Protein AF-R7TSI5-F1 (afdb_monomer_lite)

pLDDT: mean 84.42, std 6.16, range [65.94, 91.94]

Radius of gyration: 11.51 Å; chains: 1; bounding box: 24×22×33 Å

Secondary structure (DSSP, 8-state):
---EEEEE-TTT--EEEEETTT--EESSPPTT--EE---TT---EEEETTTTEEEE-

Foldseek 3Di:
DAQKEWDQDVPVRQIKIAGPVPRDIDSDDDPPGDYHYDDPPDWDWDADPVVRDTDID

Sequence (57 aa):
RWEWVEIIEPKTREHMYANLTTGECVWEPPPGVKIKQADNNQWWELFDQNTSRFYYY

Structure (mmCIF, N/CA/C/O backbone):
data_AF-R7TSI5-F1
#
_entry.id   AF-R7TSI5-F1
#
loop_
_atom_site.group_PDB
_atom_site.id
_atom_site.type_symbol
_atom_site.label_atom_id
_atom_site.label_alt_id
_atom_site.label_comp_id
_atom_site.label_asym_id
_atom_site.label_entity_id
_atom_site.label_seq_id
_atom_site.pdbx_PDB_ins_code
_atom_site.Cartn_x
_atom_si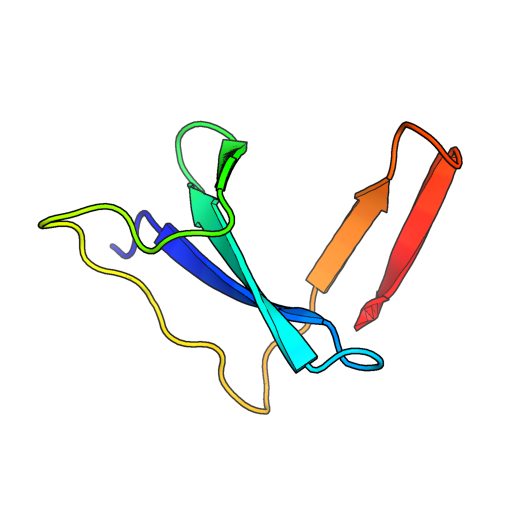te.Cartn_y
_atom_site.Cartn_z
_atom_site.occupancy
_atom_site.B_iso_or_equiv
_atom_site.auth_seq_id
_atom_site.auth_comp_id
_atom_site.auth_asym_id
_atom_site.auth_atom_id
_atom_site.pdbx_PDB_model_num
ATOM 1 N N . ARG A 1 1 ? -9.876 -12.371 11.899 1.00 65.94 1 ARG A N 1
ATOM 2 C CA . ARG A 1 1 ? -9.835 -12.033 10.458 1.00 65.94 1 ARG A CA 1
ATOM 3 C C . ARG A 1 1 ? -8.865 -10.865 10.311 1.00 65.94 1 ARG A C 1
ATOM 5 O O . ARG A 1 1 ? -8.905 -10.007 11.181 1.00 65.94 1 ARG A O 1
ATOM 12 N N . TRP A 1 2 ? -7.948 -10.891 9.344 1.00 74.69 2 TRP A N 1
ATOM 13 C CA . TRP A 1 2 ? -7.053 -9.759 9.069 1.00 74.69 2 TRP A CA 1
ATOM 14 C C . TRP A 1 2 ? -7.789 -8.806 8.132 1.00 74.69 2 TRP A C 1
ATOM 16 O O . TRP A 1 2 ? -8.298 -9.257 7.109 1.00 74.69 2 TRP A O 1
ATOM 26 N N . GLU A 1 3 ? -7.921 -7.545 8.524 1.00 88.75 3 GLU A N 1
ATOM 27 C CA . GLU A 1 3 ? -8.599 -6.524 7.712 1.00 88.75 3 GLU A CA 1
ATOM 28 C C . GLU A 1 3 ? -7.611 -5.820 6.793 1.00 88.75 3 GLU A C 1
ATOM 30 O O . GLU A 1 3 ? -7.968 -5.448 5.684 1.00 88.75 3 GLU A O 1
ATOM 35 N N . TRP A 1 4 ? -6.356 -5.723 7.227 1.00 91.94 4 TRP A N 1
ATOM 36 C CA . TRP A 1 4 ? -5.272 -5.129 6.469 1.00 91.94 4 TRP A CA 1
ATOM 37 C C . TRP A 1 4 ? -4.235 -6.176 6.093 1.00 91.94 4 TRP A C 1
ATOM 39 O O . TRP A 1 4 ? -3.932 -7.084 6.875 1.00 91.94 4 TRP A O 1
ATOM 49 N N . VAL A 1 5 ? -3.675 -6.025 4.903 1.00 91.19 5 VAL A N 1
ATOM 50 C CA . VAL A 1 5 ? -2.564 -6.822 4.387 1.00 91.19 5 VAL A CA 1
ATOM 51 C C . VAL A 1 5 ? -1.441 -5.890 3.973 1.00 91.19 5 VAL A C 1
ATOM 53 O O . VAL A 1 5 ? -1.694 -4.813 3.443 1.00 91.19 5 VAL A O 1
ATOM 56 N N . GLU A 1 6 ? -0.212 -6.303 4.229 1.00 91.81 6 GLU A N 1
ATOM 57 C CA . GLU A 1 6 ? 0.976 -5.665 3.685 1.00 91.81 6 GLU A CA 1
ATOM 58 C C . GLU A 1 6 ? 1.318 -6.286 2.325 1.00 91.81 6 GLU A C 1
ATOM 60 O O . GLU A 1 6 ? 1.205 -7.497 2.119 1.00 91.81 6 GLU A O 1
ATOM 65 N N . ILE A 1 7 ? 1.728 -5.434 1.396 1.00 88.44 7 ILE A N 1
ATOM 66 C CA . ILE A 1 7 ? 2.136 -5.745 0.034 1.00 88.44 7 ILE A CA 1
ATOM 67 C C . ILE A 1 7 ? 3.504 -5.098 -0.156 1.00 88.44 7 ILE A C 1
ATOM 69 O O . ILE A 1 7 ? 3.658 -3.901 0.076 1.00 88.44 7 ILE A O 1
ATOM 73 N N . ILE A 1 8 ? 4.494 -5.885 -0.573 1.00 86.88 8 ILE A N 1
ATOM 74 C CA . ILE A 1 8 ? 5.841 -5.386 -0.859 1.00 86.88 8 ILE A CA 1
ATOM 75 C C . ILE A 1 8 ? 6.032 -5.377 -2.371 1.00 86.88 8 ILE A C 1
ATOM 77 O O . ILE A 1 8 ? 5.960 -6.422 -3.019 1.00 86.88 8 ILE A O 1
ATOM 81 N N . GLU A 1 9 ? 6.275 -4.198 -2.933 1.00 81.31 9 GLU A N 1
ATOM 82 C CA . GLU A 1 9 ? 6.544 -4.034 -4.358 1.00 81.31 9 GLU A CA 1
ATOM 83 C C . GLU A 1 9 ? 7.926 -4.623 -4.684 1.00 81.31 9 GLU A C 1
ATOM 85 O O . GLU A 1 9 ? 8.918 -4.244 -4.069 1.00 81.31 9 GLU A O 1
ATOM 90 N N . PRO A 1 10 ? 8.056 -5.575 -5.615 1.00 74.44 10 PRO A N 1
ATOM 91 C CA . PRO A 1 10 ? 9.280 -6.366 -5.734 1.00 74.44 10 PRO A CA 1
ATOM 92 C C . PRO A 1 10 ? 10.494 -5.620 -6.295 1.00 74.44 10 PRO A C 1
ATOM 94 O O . PRO A 1 10 ? 11.625 -6.032 -6.036 1.00 74.44 10 PRO A O 1
ATOM 97 N N . LYS A 1 11 ? 10.298 -4.556 -7.084 1.00 78.81 11 LYS A N 1
ATOM 98 C CA . LYS A 1 11 ? 11.400 -3.800 -7.698 1.00 78.81 11 LYS A CA 1
ATOM 99 C C . LYS A 1 11 ? 11.945 -2.762 -6.733 1.00 78.81 11 LYS A C 1
ATOM 101 O O . LYS A 1 11 ? 13.159 -2.663 -6.573 1.00 78.81 11 LYS A O 1
ATOM 106 N N . THR A 1 12 ? 11.064 -1.989 -6.110 1.00 83.69 12 THR A N 1
ATOM 107 C CA . THR A 1 12 ? 11.456 -0.915 -5.184 1.00 83.69 12 THR A CA 1
ATOM 108 C C . THR A 1 12 ? 11.589 -1.398 -3.742 1.00 83.69 12 THR A C 1
ATOM 110 O O . THR A 1 12 ? 12.306 -0.782 -2.954 1.00 83.69 12 THR A O 1
ATOM 113 N N . ARG A 1 13 ? 10.963 -2.534 -3.405 1.00 83.94 13 ARG A N 1
ATOM 114 C CA . ARG A 1 13 ? 10.725 -3.004 -2.030 1.00 83.94 13 ARG A CA 1
ATOM 115 C C . ARG A 1 13 ? 9.922 -2.003 -1.204 1.00 83.94 13 ARG A C 1
ATOM 117 O O . ARG A 1 13 ? 10.072 -1.957 0.013 1.00 83.94 13 ARG A O 1
ATOM 124 N N . GLU A 1 14 ? 9.089 -1.197 -1.858 1.00 88.75 14 GLU A N 1
ATOM 125 C CA . GLU A 1 14 ? 8.162 -0.307 -1.171 1.00 88.75 14 GLU A CA 1
ATOM 126 C C . GLU A 1 14 ? 7.048 -1.106 -0.500 1.00 88.75 14 GLU A C 1
ATOM 128 O O . GLU A 1 14 ? 6.531 -2.079 -1.049 1.00 88.75 14 GLU A O 1
ATOM 133 N N . HIS A 1 15 ? 6.692 -0.684 0.709 1.00 89.44 15 HIS A N 1
ATOM 134 C CA . HIS A 1 15 ? 5.651 -1.307 1.512 1.00 89.44 15 HIS A CA 1
ATOM 135 C C . HIS A 1 15 ? 4.343 -0.542 1.318 1.00 89.44 15 HIS A C 1
ATOM 137 O O . HIS A 1 15 ? 4.291 0.672 1.505 1.00 89.44 15 HIS A O 1
ATOM 143 N N . MET A 1 16 ? 3.283 -1.263 0.981 1.00 90.69 16 MET A N 1
ATOM 144 C CA . MET A 1 16 ? 1.928 -0.745 0.854 1.00 90.69 16 MET A CA 1
ATOM 145 C C . MET A 1 16 ? 0.987 -1.589 1.709 1.00 90.69 16 MET A C 1
ATOM 147 O O . MET A 1 16 ? 1.140 -2.802 1.814 1.00 90.69 16 MET A O 1
ATOM 151 N N . TYR A 1 17 ? -0.018 -0.961 2.299 1.00 91.50 17 TYR A N 1
ATOM 152 C CA . TYR A 1 17 ? -1.024 -1.617 3.118 1.00 91.50 17 TYR A CA 1
ATOM 153 C C . TYR A 1 17 ? -2.384 -1.470 2.458 1.00 91.50 17 TYR A C 1
ATOM 155 O O . TYR A 1 17 ? -2.814 -0.358 2.157 1.00 91.50 17 TYR A O 1
ATOM 163 N N . ALA A 1 18 ? -3.064 -2.591 2.248 1.00 90.62 18 ALA A N 1
ATOM 164 C CA . ALA A 1 18 ? -4.385 -2.625 1.6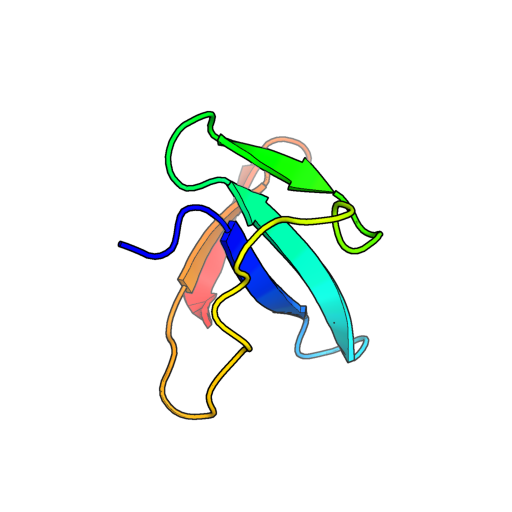41 1.00 90.62 18 ALA A CA 1
ATOM 165 C C . ALA A 1 18 ? -5.425 -3.154 2.630 1.00 90.62 18 ALA A C 1
ATOM 167 O O . ALA A 1 18 ? -5.209 -4.167 3.299 1.00 90.62 18 ALA A O 1
ATOM 168 N N . ASN A 1 19 ? -6.565 -2.477 2.708 1.00 91.19 19 ASN A N 1
ATOM 169 C CA . ASN A 1 19 ? -7.715 -2.904 3.486 1.00 91.19 19 ASN A CA 1
ATOM 170 C C . ASN A 1 19 ? -8.603 -3.813 2.631 1.00 91.19 19 ASN A C 1
ATOM 172 O O . ASN A 1 19 ? -9.181 -3.385 1.635 1.00 91.19 19 ASN A O 1
ATOM 176 N N . LEU A 1 20 ? -8.755 -5.069 3.041 1.00 86.50 20 LEU A N 1
ATOM 177 C CA . LEU A 1 20 ? -9.564 -6.069 2.341 1.00 86.50 20 LEU A CA 1
ATOM 178 C C . LEU A 1 20 ? -11.077 -5.833 2.473 1.00 86.50 20 LEU A C 1
ATOM 180 O O . LEU A 1 20 ? -11.855 -6.436 1.737 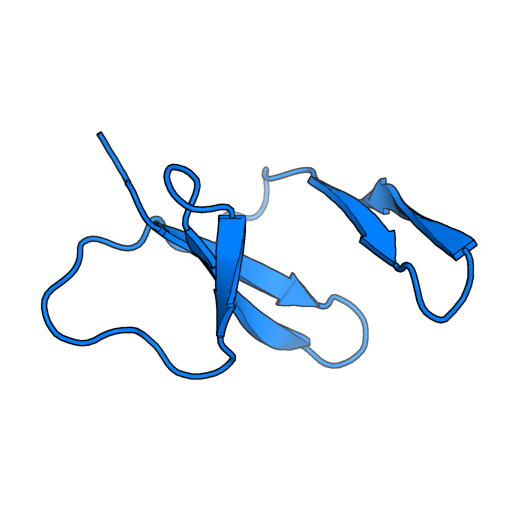1.00 86.50 20 LEU A O 1
ATOM 184 N N . THR A 1 21 ? -11.502 -5.007 3.431 1.00 87.50 21 THR A N 1
ATOM 185 C CA . THR A 1 21 ? -12.911 -4.683 3.683 1.00 87.50 21 THR A CA 1
ATOM 186 C C . THR A 1 21 ? -13.350 -3.446 2.903 1.00 87.50 21 THR A C 1
ATOM 188 O O . THR A 1 21 ? -14.442 -3.446 2.341 1.00 87.50 21 THR A O 1
ATOM 191 N N . THR A 1 22 ? -12.524 -2.395 2.873 1.00 88.81 22 THR A N 1
ATOM 192 C CA . THR A 1 22 ? -12.867 -1.104 2.241 1.00 88.81 22 THR A CA 1
ATOM 193 C C . THR A 1 22 ? -12.257 -0.923 0.853 1.00 88.81 22 THR A C 1
ATOM 195 O O . THR A 1 22 ? -12.769 -0.127 0.071 1.00 88.81 22 THR A O 1
ATOM 198 N N . GLY A 1 23 ? -11.184 -1.651 0.531 1.00 85.69 23 GLY A N 1
ATOM 199 C CA . GLY A 1 23 ? -10.393 -1.436 -0.682 1.00 85.69 23 GLY A CA 1
ATOM 200 C C . GLY A 1 23 ? -9.431 -0.246 -0.594 1.00 85.69 23 GLY A C 1
ATOM 201 O O . GLY A 1 23 ? -8.820 0.108 -1.598 1.00 85.69 23 GLY A O 1
ATOM 202 N N . GLU A 1 24 ? -9.286 0.382 0.576 1.00 89.19 24 GLU A N 1
ATOM 203 C CA . GLU A 1 24 ? -8.335 1.479 0.781 1.00 89.19 24 GLU A CA 1
ATOM 204 C C . GLU A 1 24 ? -6.888 0.983 0.704 1.00 89.19 24 GLU A C 1
ATOM 206 O O . GLU A 1 24 ? -6.558 -0.078 1.237 1.00 89.19 24 GLU A O 1
ATOM 211 N N . CYS A 1 25 ? -6.015 1.778 0.087 1.00 89.12 25 CYS A N 1
ATOM 212 C CA . CYS A 1 25 ? -4.577 1.546 0.053 1.00 89.12 25 CYS A CA 1
ATOM 213 C C . CYS A 1 25 ? -3.826 2.746 0.634 1.00 89.12 25 CYS A C 1
ATOM 215 O O . CYS A 1 25 ? -4.132 3.902 0.340 1.00 89.12 25 CYS A O 1
ATOM 217 N N . VAL A 1 26 ? -2.844 2.465 1.483 1.00 90.81 26 VAL A N 1
ATOM 218 C CA . VAL A 1 26 ? -1.992 3.472 2.120 1.00 90.81 26 VAL A CA 1
ATOM 219 C C . VAL A 1 26 ? -0.548 2.991 2.131 1.00 90.81 26 VAL A C 1
ATOM 221 O O . VAL A 1 26 ? -0.280 1.793 2.140 1.00 90.81 26 VAL A O 1
ATOM 224 N N . TRP A 1 27 ? 0.393 3.926 2.143 1.00 90.25 27 TRP A N 1
ATOM 225 C CA . TRP A 1 27 ? 1.827 3.618 2.205 1.00 90.25 27 TRP A CA 1
ATOM 226 C C . TRP A 1 27 ? 2.347 3.534 3.646 1.00 90.25 27 TRP A C 1
ATOM 228 O O . TRP A 1 27 ? 3.352 2.886 3.919 1.00 90.25 27 TRP A O 1
ATOM 238 N N . GLU A 1 28 ? 1.639 4.153 4.591 1.00 91.31 28 GLU A N 1
ATOM 239 C CA . GLU A 1 28 ? 1.975 4.130 6.014 1.00 91.31 28 GLU A CA 1
ATOM 240 C C . GLU A 1 28 ? 1.099 3.117 6.763 1.00 91.31 28 GLU A C 1
ATOM 242 O O . GLU A 1 28 ? -0.093 3.010 6.468 1.00 91.31 28 GLU A O 1
ATOM 247 N N . PRO A 1 29 ? 1.642 2.382 7.749 1.00 88.06 29 PRO A N 1
ATOM 248 C CA . PRO A 1 29 ? 0.874 1.395 8.490 1.00 88.06 29 PRO A CA 1
ATOM 249 C C . PRO A 1 29 ? -0.233 2.075 9.317 1.00 88.06 29 PRO A C 1
ATOM 251 O O . PRO A 1 29 ? 0.069 2.918 10.169 1.00 88.06 29 PRO A O 1
ATOM 254 N N . PRO A 1 30 ? -1.510 1.702 9.127 1.00 88.19 30 PRO A N 1
ATOM 255 C CA . PRO A 1 30 ? -2.602 2.274 9.902 1.00 88.19 30 PRO A CA 1
ATOM 256 C C . P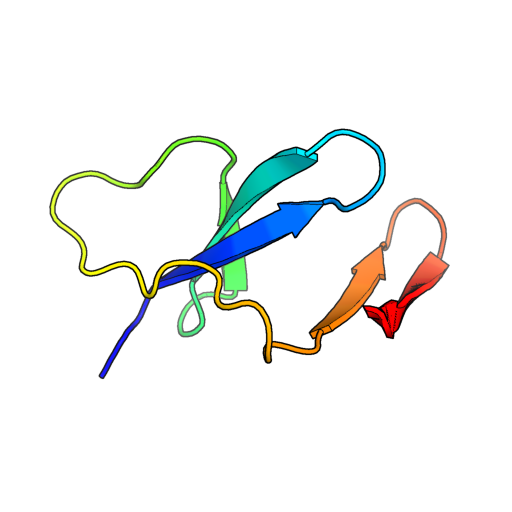RO A 1 30 ? -2.447 1.979 11.407 1.00 88.19 30 PRO A C 1
ATOM 258 O O . PRO A 1 30 ? -2.118 0.852 11.797 1.00 88.19 30 PRO A O 1
ATOM 261 N N . PRO A 1 31 ? -2.684 2.967 12.289 1.00 88.00 31 PRO A N 1
ATOM 262 C CA . PRO A 1 31 ? -2.468 2.799 13.719 1.00 88.00 31 PRO A CA 1
ATOM 263 C C . PRO A 1 31 ? -3.527 1.881 14.340 1.00 88.00 31 PRO A C 1
ATOM 265 O O . PRO A 1 31 ? -4.724 2.030 14.109 1.00 88.00 31 PRO A O 1
ATOM 268 N N . GLY A 1 32 ? -3.087 0.948 15.186 1.00 88.38 32 GLY A N 1
ATOM 269 C CA . GLY A 1 32 ? -3.980 0.144 16.028 1.00 88.38 32 GLY A CA 1
ATOM 270 C C . GLY A 1 32 ? -4.749 -0.972 15.314 1.00 88.38 32 GLY A C 1
ATOM 271 O O . GLY A 1 32 ? -5.591 -1.610 15.947 1.00 88.38 32 GLY A O 1
ATOM 272 N N . VAL A 1 33 ? -4.460 -1.252 14.039 1.00 88.94 33 VAL A N 1
ATOM 273 C CA . VAL A 1 33 ? -5.097 -2.352 13.298 1.00 88.94 33 VAL A CA 1
ATOM 274 C C . VAL A 1 33 ? -4.173 -3.556 13.148 1.00 88.94 33 VAL A C 1
ATOM 276 O O . VAL A 1 33 ? -2.947 -3.453 13.151 1.00 88.94 33 VAL A O 1
ATOM 279 N N . LYS A 1 34 ? -4.773 -4.742 13.016 1.00 88.12 34 LYS A N 1
ATOM 280 C CA . LYS A 1 34 ? -4.033 -5.979 12.756 1.00 88.12 34 LYS A CA 1
ATOM 281 C C . LYS A 1 34 ? -3.741 -6.099 11.264 1.00 88.12 34 LYS A C 1
ATOM 283 O O . LYS A 1 34 ? -4.658 -6.325 10.474 1.00 88.12 34 LYS A O 1
ATOM 288 N N . ILE A 1 35 ? -2.463 -6.009 10.919 1.00 89.88 35 ILE A N 1
ATOM 289 C CA . ILE A 1 35 ? -1.954 -6.148 9.555 1.00 89.88 35 ILE A CA 1
ATOM 290 C C . ILE A 1 35 ? -1.379 -7.554 9.386 1.00 89.88 35 ILE A C 1
ATOM 292 O O . ILE A 1 35 ? -0.542 -7.985 10.183 1.00 89.88 35 ILE A O 1
ATOM 296 N N . LYS A 1 36 ? -1.816 -8.272 8.349 1.00 89.25 36 LYS A N 1
ATOM 297 C CA . LYS A 1 36 ? -1.124 -9.482 7.904 1.00 89.25 36 LYS A CA 1
ATOM 298 C C . LYS A 1 36 ? 0.129 -9.044 7.142 1.00 89.25 36 LYS A C 1
ATOM 300 O O . LYS A 1 36 ? 0.005 -8.497 6.052 1.00 89.25 36 LYS A O 1
ATOM 305 N N . GLN A 1 37 ? 1.295 -9.279 7.736 1.00 87.06 37 GLN A N 1
ATOM 306 C CA . GLN A 1 37 ? 2.599 -9.027 7.114 1.00 87.06 37 GLN A CA 1
ATOM 307 C C . GLN A 1 37 ? 2.741 -9.803 5.801 1.00 87.06 37 GLN A C 1
ATOM 309 O O . GLN A 1 37 ? 2.170 -10.894 5.670 1.00 87.06 37 GLN A O 1
ATOM 314 N N . ALA A 1 38 ? 3.506 -9.242 4.866 1.00 83.75 38 ALA A N 1
ATOM 315 C CA . ALA A 1 38 ? 3.805 -9.911 3.610 1.00 83.75 38 ALA A CA 1
ATOM 316 C C . ALA A 1 38 ? 4.608 -11.193 3.883 1.00 83.75 38 ALA A C 1
ATOM 318 O O . ALA A 1 38 ? 5.589 -11.183 4.630 1.00 83.75 38 ALA A O 1
ATOM 319 N N . ASP A 1 39 ? 4.183 -12.310 3.293 1.00 81.19 39 ASP A N 1
ATOM 320 C CA 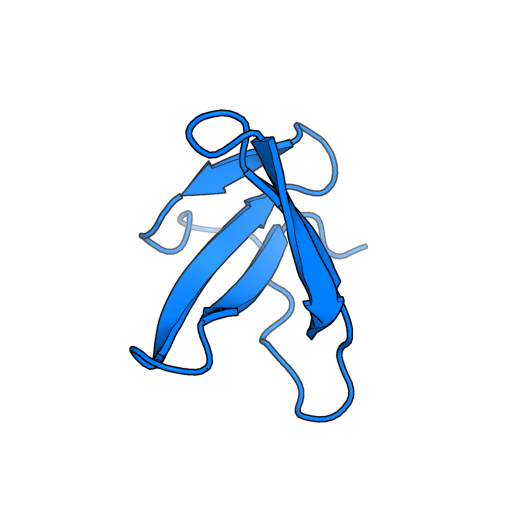. ASP A 1 39 ? 4.894 -13.585 3.367 1.00 81.19 39 ASP A CA 1
ATOM 321 C C . ASP A 1 39 ? 5.484 -13.964 1.997 1.00 81.19 39 ASP A C 1
ATOM 323 O O . ASP A 1 39 ? 4.987 -13.554 0.949 1.00 81.19 39 ASP A O 1
ATOM 327 N N . ASN A 1 40 ? 6.566 -14.752 1.984 1.00 72.25 40 ASN A N 1
ATOM 328 C CA . ASN A 1 40 ? 7.242 -15.159 0.739 1.00 72.25 40 ASN A CA 1
ATOM 329 C C . ASN A 1 40 ? 6.383 -16.055 -0.172 1.00 72.25 40 ASN A C 1
ATOM 331 O O . ASN A 1 40 ? 6.836 -16.443 -1.246 1.00 72.25 40 ASN A O 1
ATOM 335 N N . ASN A 1 41 ? 5.183 -16.437 0.261 1.00 75.62 41 ASN A N 1
ATOM 336 C CA . ASN A 1 41 ? 4.304 -17.363 -0.436 1.00 75.62 41 ASN A CA 1
ATOM 337 C C . ASN A 1 41 ? 3.009 -16.687 -0.910 1.00 75.62 41 ASN A C 1
ATOM 339 O O . ASN A 1 41 ? 2.039 -17.373 -1.253 1.00 75.62 41 ASN A O 1
ATOM 343 N N . GLN A 1 42 ? 2.997 -15.355 -0.911 1.00 73.44 42 GLN A N 1
ATOM 344 C CA . GLN A 1 42 ? 1.838 -14.536 -1.197 1.00 73.44 42 GLN A CA 1
ATOM 345 C C . GLN A 1 42 ? 1.866 -14.079 -2.650 1.00 73.44 42 GLN A C 1
ATOM 347 O O . GLN A 1 42 ? 2.820 -13.430 -3.073 1.00 73.44 42 GLN A O 1
ATOM 352 N N . TRP A 1 43 ? 0.804 -14.411 -3.383 1.00 77.00 43 TRP A N 1
ATOM 353 C CA . TRP A 1 43 ? 0.603 -13.939 -4.744 1.00 77.00 43 TRP A CA 1
ATOM 354 C C . TRP A 1 43 ? -0.523 -12.903 -4.795 1.00 77.00 43 TRP A C 1
ATOM 356 O O . TRP A 1 43 ? -1.493 -12.985 -4.034 1.00 77.00 43 TRP A O 1
ATOM 366 N N . TRP A 1 44 ? -0.390 -11.934 -5.690 1.00 78.88 44 TRP A N 1
ATOM 367 C CA . TRP A 1 44 ? -1.306 -10.823 -5.884 1.00 78.88 44 TRP A CA 1
ATOM 368 C C . TRP A 1 44 ? -1.598 -10.616 -7.368 1.00 78.88 44 TRP A C 1
ATOM 370 O O . TRP A 1 44 ? -0.694 -10.590 -8.198 1.00 78.88 44 TRP A O 1
ATOM 380 N N . GLU A 1 45 ? -2.874 -10.398 -7.681 1.00 85.06 45 GLU A N 1
ATOM 381 C CA . GLU A 1 45 ? -3.308 -9.765 -8.926 1.00 85.06 45 GLU A CA 1
ATOM 382 C C . GLU A 1 45 ? -3.770 -8.348 -8.574 1.00 85.06 45 GLU A C 1
ATOM 384 O O . GLU A 1 45 ? -4.759 -8.165 -7.863 1.00 85.06 45 GLU A O 1
ATOM 389 N N . LEU A 1 46 ? -3.030 -7.340 -9.029 1.00 81.94 46 LEU A N 1
ATOM 390 C CA . LEU A 1 46 ? -3.360 -5.931 -8.822 1.00 81.94 46 LEU A CA 1
ATOM 391 C C . LEU A 1 46 ? -3.689 -5.291 -10.167 1.00 81.94 46 LEU A C 1
ATOM 393 O O . LEU A 1 46 ? -3.049 -5.591 -11.172 1.00 81.94 46 LEU A O 1
ATOM 397 N N . PHE A 1 47 ? -4.654 -4.375 -10.188 1.00 78.94 47 PHE A N 1
ATOM 398 C CA . PHE A 1 47 ? -4.980 -3.591 -11.376 1.00 78.94 47 PHE A CA 1
ATOM 399 C C . PHE A 1 47 ? -4.632 -2.123 -11.148 1.00 78.94 47 PHE A C 1
ATOM 401 O O . PHE A 1 47 ? -5.210 -1.463 -10.286 1.00 78.94 47 PHE A O 1
ATOM 408 N N . ASP A 1 48 ? -3.699 -1.607 -11.941 1.00 80.88 48 ASP A N 1
ATOM 409 C CA . ASP A 1 48 ? -3.369 -0.187 -11.950 1.00 80.88 48 ASP A CA 1
ATOM 410 C C . ASP A 1 48 ? -4.238 0.539 -12.974 1.00 80.88 48 ASP A C 1
ATOM 412 O O . ASP A 1 48 ? -4.086 0.357 -14.186 1.00 80.88 48 ASP A O 1
ATOM 416 N N . GLN A 1 49 ? -5.125 1.403 -12.486 1.00 80.38 49 GLN A N 1
ATOM 417 C CA . GLN A 1 49 ? -5.998 2.213 -13.331 1.00 80.38 49 GLN A CA 1
ATOM 418 C C . GLN A 1 49 ? -5.224 3.246 -14.160 1.00 80.38 49 GLN A C 1
ATOM 420 O O . GLN A 1 49 ? -5.627 3.536 -15.285 1.00 80.38 49 GLN A O 1
ATOM 425 N N . ASN A 1 50 ? -4.100 3.768 -13.651 1.00 81.38 50 ASN A N 1
ATOM 426 C CA . ASN A 1 50 ? -3.337 4.811 -14.341 1.00 81.38 50 ASN A CA 1
ATOM 427 C C . ASN A 1 50 ? -2.688 4.277 -15.617 1.00 81.38 50 ASN A C 1
ATOM 429 O O . ASN A 1 50 ? -2.645 4.965 -16.636 1.00 81.38 50 ASN A O 1
ATOM 433 N N . THR A 1 51 ? -2.186 3.041 -15.565 1.00 85.88 51 THR A N 1
ATOM 434 C CA . THR A 1 51 ? -1.546 2.392 -16.717 1.00 85.88 51 THR A CA 1
ATOM 435 C C . THR A 1 51 ? -2.437 1.370 -17.417 1.00 85.88 51 THR A C 1
ATOM 437 O O . THR A 1 51 ? -2.051 0.871 -18.474 1.00 85.88 51 THR A O 1
ATOM 440 N N . SER A 1 52 ? -3.628 1.082 -16.875 1.00 87.38 52 SER A N 1
ATOM 441 C CA . SER A 1 52 ? -4.535 0.020 -17.336 1.00 87.38 52 SER A CA 1
ATOM 442 C C . SER A 1 52 ? -3.834 -1.340 -17.443 1.00 87.38 52 SER A C 1
ATOM 444 O O . SER A 1 52 ? -3.982 -2.056 -18.435 1.00 87.38 52 SER A O 1
ATOM 446 N N . ARG A 1 53 ? -3.019 -1.683 -16.437 1.00 81.31 53 ARG A N 1
ATOM 447 C CA . ARG A 1 53 ? -2.211 -2.912 -16.412 1.00 81.31 53 ARG A CA 1
ATOM 448 C C . ARG A 1 53 ? -2.535 -3.776 -15.209 1.00 81.31 53 ARG A C 1
ATOM 450 O O . ARG A 1 53 ? -2.716 -3.276 -14.101 1.00 81.31 53 ARG A O 1
ATOM 457 N N . PHE A 1 54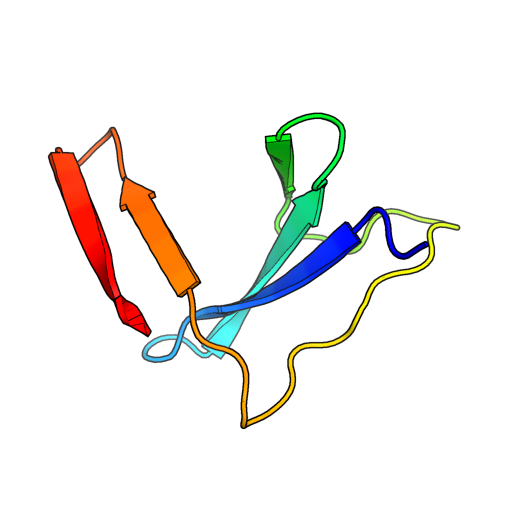 ? -2.514 -5.083 -15.449 1.00 80.19 54 PHE A N 1
ATOM 458 C CA . PHE A 1 54 ? -2.474 -6.086 -14.398 1.00 80.19 54 PHE A CA 1
ATOM 459 C C . PHE A 1 54 ? -1.029 -6.322 -13.961 1.00 80.19 54 PHE A C 1
ATOM 461 O O . PHE A 1 54 ? -0.134 -6.485 -14.795 1.00 80.19 54 PHE A O 1
ATOM 468 N N . TYR A 1 55 ? -0.820 -6.348 -12.654 1.00 75.69 55 TYR A N 1
ATOM 469 C CA . TYR A 1 55 ? 0.420 -6.742 -12.011 1.00 75.69 55 TYR A CA 1
ATOM 470 C C . TYR A 1 55 ? 0.182 -8.083 -11.332 1.00 75.69 55 TYR A C 1
ATOM 472 O O . TYR A 1 55 ? -0.723 -8.210 -10.511 1.00 75.69 55 TYR A O 1
ATOM 480 N N . TYR A 1 56 ? 1.001 -9.061 -11.702 1.00 80.25 56 TYR A N 1
ATOM 481 C CA . TYR A 1 56 ? 1.019 -10.391 -11.113 1.00 80.25 56 TYR A CA 1
ATOM 482 C C . TYR A 1 56 ? 2.304 -10.529 -10.313 1.00 80.25 56 TYR A C 1
ATOM 484 O O . TYR A 1 56 ? 3.389 -10.299 -10.859 1.00 80.25 56 TYR A O 1
ATOM 492 N N . TYR A 1 57 ? 2.176 -10.887 -9.045 1.00 71.56 57 TYR A N 1
ATOM 493 C CA . TYR A 1 57 ? 3.303 -11.237 -8.191 1.00 71.56 57 TYR A CA 1
ATOM 494 C C . TYR A 1 57 ? 2.983 -12.492 -7.402 1.00 71.56 57 TYR A C 1
ATOM 496 O O . TYR A 1 57 ? 1.781 -12.656 -7.121 1.00 71.56 57 TYR A O 1
#

Organism: Capitella teleta (NCBI:txid283909)